Protein AF-W2IW19-F1 (afdb_monomer_lite)

Structure (mmCIF, N/CA/C/O backbone):
data_AF-W2IW19-F1
#
_entry.id   AF-W2IW19-F1
#
loop_
_atom_site.group_PDB
_atom_site.id
_atom_site.type_symbol
_atom_site.label_atom_id
_atom_site.label_alt_id
_atom_site.label_comp_id
_atom_site.label_asym_id
_atom_site.label_entity_id
_atom_site.label_seq_id
_atom_site.pdbx_PDB_ins_code
_atom_site.Cartn_x
_atom_site.Cartn_y
_atom_site.Cartn_z
_atom_site.occupancy
_atom_site.B_iso_or_equiv
_atom_site.auth_seq_id
_atom_site.auth_comp_id
_atom_site.auth_asym_id
_atom_site.auth_atom_id
_atom_site.pdbx_PDB_model_num
ATOM 1 N N . MET A 1 1 ? 1.685 -7.657 10.525 1.00 82.44 1 MET A N 1
ATOM 2 C CA . MET A 1 1 ? 3.001 -7.994 11.117 1.00 82.44 1 MET A CA 1
ATOM 3 C C . MET A 1 1 ? 4.130 -7.088 10.628 1.00 82.44 1 MET A C 1
ATOM 5 O O . MET A 1 1 ? 4.751 -6.452 11.464 1.00 82.44 1 MET A O 1
ATOM 9 N N . VAL A 1 2 ? 4.398 -6.961 9.320 1.00 92.00 2 VAL A N 1
ATOM 10 C CA . VAL A 1 2 ? 5.522 -6.118 8.839 1.00 92.00 2 VAL A CA 1
ATOM 11 C C . VAL A 1 2 ? 5.322 -4.632 9.172 1.00 92.00 2 VAL A C 1
ATOM 13 O O . VAL A 1 2 ? 6.181 -4.009 9.786 1.00 92.00 2 VAL A O 1
ATOM 16 N N . ALA A 1 3 ? 4.142 -4.082 8.870 1.00 89.62 3 ALA A N 1
ATOM 17 C CA . ALA A 1 3 ? 3.832 -2.677 9.151 1.00 89.62 3 ALA A CA 1
ATOM 18 C C . ALA A 1 3 ? 3.846 -2.323 10.654 1.00 89.62 3 ALA A C 1
ATOM 20 O O . ALA A 1 3 ? 4.087 -1.176 11.018 1.00 89.62 3 ALA A O 1
ATOM 21 N N . THR A 1 4 ? 3.599 -3.299 11.534 1.00 89.69 4 THR A N 1
ATOM 22 C CA . THR A 1 4 ? 3.681 -3.120 12.992 1.00 89.69 4 THR A CA 1
ATOM 23 C C . THR A 1 4 ? 5.121 -3.238 13.492 1.00 89.69 4 THR A C 1
ATOM 25 O O . THR A 1 4 ? 5.528 -2.426 14.313 1.00 89.69 4 THR A O 1
ATOM 28 N N . ALA A 1 5 ? 5.917 -4.170 12.953 1.00 91.25 5 ALA A N 1
ATOM 29 C CA . ALA A 1 5 ? 7.340 -4.319 13.280 1.00 91.25 5 ALA A CA 1
ATOM 30 C C . ALA A 1 5 ? 8.171 -3.083 12.892 1.00 91.25 5 ALA A C 1
ATOM 32 O O . ALA A 1 5 ? 9.142 -2.750 13.564 1.00 91.25 5 ALA A O 1
ATOM 33 N N . LYS A 1 6 ? 7.745 -2.345 11.861 1.00 91.81 6 LYS A N 1
ATOM 34 C CA . LYS A 1 6 ? 8.355 -1.063 11.487 1.00 91.81 6 LYS A CA 1
ATOM 35 C C . LYS A 1 6 ? 8.258 0.006 12.589 1.00 91.81 6 LYS A C 1
ATOM 37 O O . LYS A 1 6 ? 9.068 0.917 12.610 1.00 91.81 6 LYS A O 1
ATOM 42 N N . LYS A 1 7 ? 7.294 -0.099 13.510 1.00 90.12 7 LYS A N 1
ATOM 43 C CA . LYS A 1 7 ? 7.126 0.851 14.626 1.00 90.12 7 LYS A CA 1
ATOM 44 C C . LYS A 1 7 ? 8.003 0.529 15.843 1.00 90.12 7 LYS A C 1
ATOM 46 O O . LYS A 1 7 ? 7.976 1.280 16.812 1.00 90.12 7 LYS A O 1
ATOM 51 N N . VAL A 1 8 ? 8.726 -0.592 15.829 1.00 94.88 8 VAL A N 1
ATOM 52 C CA . VAL A 1 8 ? 9.571 -1.039 16.942 1.00 94.88 8 VAL A CA 1
ATOM 53 C C . VAL A 1 8 ? 11.039 -0.810 16.561 1.00 94.88 8 VAL A C 1
ATOM 55 O O . VAL A 1 8 ? 11.483 -1.422 15.588 1.00 94.88 8 VAL A O 1
ATOM 58 N N . PRO A 1 9 ? 11.810 0.004 17.313 1.00 95.19 9 PRO A N 1
ATOM 59 C CA . PRO A 1 9 ? 13.168 0.409 16.925 1.00 95.19 9 PRO A CA 1
ATOM 60 C C . PRO A 1 9 ? 14.096 -0.760 16.566 1.00 95.19 9 PRO A C 1
ATOM 62 O O . PRO A 1 9 ? 14.740 -0.752 15.522 1.00 95.19 9 PRO A O 1
ATOM 65 N N . ASN A 1 10 ? 14.090 -1.826 17.372 1.00 96.50 10 ASN A N 1
ATOM 66 C CA . ASN A 1 10 ? 14.970 -2.984 17.166 1.00 96.50 10 ASN A CA 1
ATOM 67 C C . ASN A 1 10 ? 14.632 -3.812 15.914 1.00 96.50 10 ASN A C 1
ATOM 69 O O . ASN A 1 10 ? 15.454 -4.610 15.471 1.00 96.50 10 ASN A O 1
ATOM 73 N N . THR A 1 11 ? 13.433 -3.658 15.346 1.00 96.31 11 THR A N 1
ATOM 74 C CA . THR A 1 11 ? 12.996 -4.394 14.148 1.00 96.31 11 THR A CA 1
ATOM 75 C C . THR A 1 11 ? 12.717 -3.487 12.954 1.00 96.31 11 THR A C 1
ATOM 77 O O . THR A 1 11 ? 12.373 -3.992 11.885 1.00 96.31 11 THR A O 1
ATOM 80 N N . GLU A 1 12 ? 12.876 -2.170 13.100 1.00 95.19 12 GLU A N 1
ATOM 81 C CA . GLU A 1 12 ? 12.520 -1.181 12.082 1.00 95.19 12 GLU A CA 1
ATOM 82 C C . GLU A 1 12 ? 13.275 -1.419 10.772 1.00 95.19 12 GLU A C 1
ATOM 84 O O . GLU A 1 12 ? 12.648 -1.562 9.720 1.00 95.19 12 GLU A O 1
ATOM 89 N N . GLY A 1 13 ? 14.605 -1.534 10.836 1.00 96.69 13 GLY A N 1
ATOM 90 C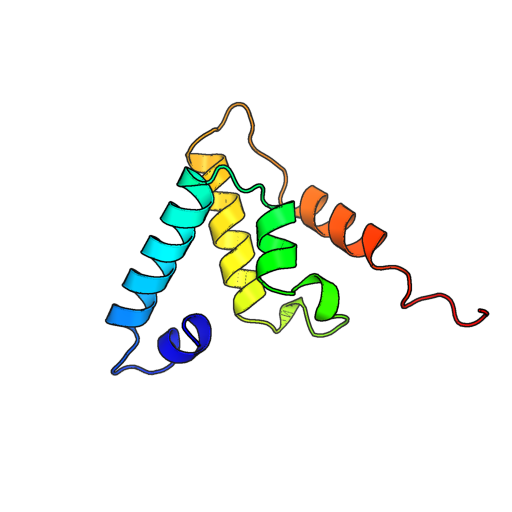 CA . GLY A 1 13 ? 15.442 -1.721 9.649 1.00 96.69 13 GLY A CA 1
ATOM 91 C C . GLY A 1 13 ? 15.059 -2.972 8.853 1.00 96.69 13 GLY A C 1
ATOM 92 O O . GLY A 1 13 ? 14.833 -2.903 7.644 1.00 96.69 13 GLY A O 1
ATOM 93 N N . LEU A 1 14 ? 14.891 -4.109 9.538 1.00 96.94 14 LEU A N 1
ATOM 94 C CA . LEU A 1 14 ? 14.485 -5.360 8.894 1.00 96.94 14 LEU A CA 1
ATOM 95 C C . LEU A 1 14 ? 13.055 -5.281 8.337 1.00 96.94 14 LEU A C 1
ATOM 97 O O . LEU A 1 14 ? 12.791 -5.770 7.238 1.00 96.94 14 LEU A O 1
ATOM 101 N N . ALA A 1 15 ? 12.135 -4.634 9.055 1.00 95.81 15 ALA A N 1
ATOM 102 C CA . ALA A 1 15 ? 10.761 -4.453 8.600 1.00 95.81 15 ALA A CA 1
ATOM 103 C C . ALA A 1 15 ? 10.676 -3.563 7.350 1.00 95.81 15 ALA A C 1
ATOM 105 O O . ALA A 1 15 ? 9.896 -3.867 6.446 1.00 95.81 15 ALA A O 1
ATOM 106 N N . ILE A 1 16 ? 11.491 -2.505 7.258 1.00 95.00 16 ILE A 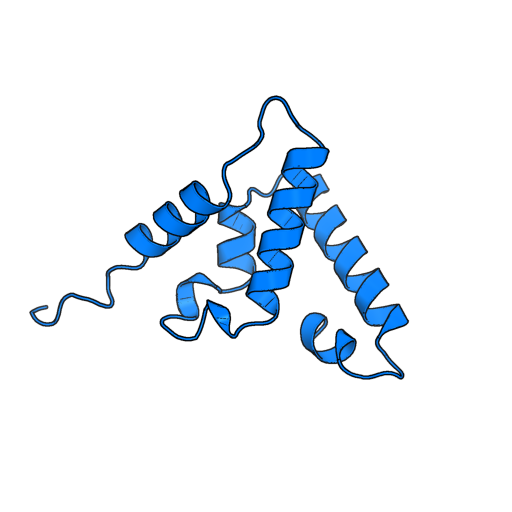N 1
ATOM 107 C CA . ILE A 1 16 ? 11.588 -1.651 6.063 1.00 95.00 16 ILE A CA 1
ATOM 108 C C . ILE A 1 16 ? 12.047 -2.472 4.856 1.00 95.00 16 ILE A C 1
ATOM 110 O O . ILE A 1 16 ? 11.408 -2.408 3.801 1.00 95.00 16 ILE A O 1
ATOM 114 N N . LEU A 1 17 ? 13.113 -3.262 5.016 1.00 96.06 17 LEU A N 1
ATOM 115 C CA . LEU A 1 17 ? 13.646 -4.114 3.950 1.00 96.06 17 LEU A CA 1
ATOM 116 C C . LEU A 1 17 ? 12.609 -5.139 3.485 1.00 96.06 17 LEU A C 1
ATOM 118 O O . LEU A 1 17 ? 12.347 -5.260 2.287 1.00 96.06 17 LEU A O 1
ATOM 122 N N . LEU A 1 18 ? 11.957 -5.823 4.427 1.00 97.00 18 LEU A N 1
ATOM 123 C CA . LEU A 1 18 ? 10.938 -6.821 4.115 1.00 97.00 18 LEU A CA 1
ATOM 124 C C . LEU A 1 18 ? 9.723 -6.201 3.414 1.00 97.00 18 LEU A C 1
ATOM 126 O O . LEU A 1 18 ? 9.219 -6.764 2.444 1.00 97.00 18 LEU A O 1
ATOM 130 N N . GLN A 1 19 ? 9.273 -5.021 3.850 1.00 95.62 19 GLN A N 1
ATOM 131 C CA . GLN A 1 19 ? 8.165 -4.314 3.208 1.00 95.62 19 GLN A CA 1
ATOM 132 C C . GLN A 1 19 ? 8.526 -3.863 1.785 1.00 95.62 19 GLN A C 1
ATOM 134 O O . GLN A 1 19 ? 7.675 -3.903 0.898 1.00 95.62 19 GLN A O 1
ATOM 139 N N . ALA A 1 20 ? 9.768 -3.434 1.545 1.00 94.38 20 ALA A N 1
ATOM 140 C CA . ALA A 1 20 ? 10.240 -3.091 0.204 1.00 94.38 20 ALA A CA 1
ATOM 141 C C . ALA A 1 20 ? 10.291 -4.326 -0.709 1.00 94.38 20 ALA A C 1
ATOM 143 O O . ALA A 1 20 ? 9.817 -4.263 -1.845 1.00 94.38 20 ALA A O 1
ATOM 144 N N . GLN A 1 21 ? 10.787 -5.458 -0.203 1.00 96.31 21 GLN A N 1
ATOM 145 C CA . GLN A 1 21 ? 10.797 -6.719 -0.946 1.00 96.31 21 GLN A CA 1
ATOM 146 C C . GLN A 1 21 ? 9.376 -7.194 -1.268 1.00 96.31 21 GLN A C 1
ATOM 148 O O . GLN A 1 21 ? 9.100 -7.591 -2.396 1.00 96.31 21 GLN A O 1
ATOM 153 N N . GLN A 1 22 ? 8.453 -7.092 -0.311 1.00 96.88 22 GLN A N 1
ATOM 154 C CA . GLN A 1 22 ? 7.053 -7.458 -0.513 1.00 96.88 22 GLN A CA 1
ATOM 155 C C . GLN A 1 22 ? 6.404 -6.644 -1.646 1.00 96.88 22 GLN A C 1
ATOM 157 O O . GLN A 1 22 ? 5.713 -7.214 -2.488 1.00 96.88 22 GLN A O 1
ATOM 162 N N . ARG A 1 23 ? 6.673 -5.331 -1.721 1.00 96.00 23 ARG A N 1
ATOM 163 C CA . ARG A 1 23 ? 6.170 -4.488 -2.818 1.00 96.00 23 ARG A CA 1
ATOM 164 C C . ARG A 1 23 ? 6.763 -4.870 -4.172 1.00 96.00 23 ARG A C 1
ATOM 166 O O . ARG A 1 23 ? 6.017 -4.909 -5.144 1.00 96.00 23 ARG A O 1
ATOM 173 N N . ARG A 1 24 ? 8.057 -5.210 -4.239 1.00 95.38 24 ARG A N 1
ATOM 174 C CA . ARG A 1 24 ? 8.679 -5.729 -5.473 1.00 95.38 24 ARG A CA 1
ATOM 175 C C . ARG A 1 24 ? 7.997 -7.004 -5.949 1.00 95.38 24 ARG A C 1
ATOM 177 O O . ARG A 1 24 ? 7.561 -7.045 -7.087 1.00 95.38 24 ARG A O 1
ATOM 184 N N . VAL A 1 25 ? 7.779 -7.967 -5.052 1.00 97.19 25 VAL A N 1
ATOM 185 C CA . VAL A 1 25 ? 7.071 -9.216 -5.382 1.00 97.19 25 VAL A CA 1
ATOM 186 C C . VAL A 1 25 ? 5.678 -8.944 -5.962 1.00 97.19 25 VAL A C 1
ATOM 188 O O . VAL A 1 25 ? 5.286 -9.580 -6.936 1.00 97.19 25 VAL A O 1
ATOM 191 N N . TRP A 1 26 ? 4.925 -7.985 -5.414 1.00 97.81 26 TRP A N 1
ATOM 192 C CA . TRP A 1 26 ? 3.628 -7.605 -5.987 1.00 97.81 26 TRP A CA 1
ATOM 193 C C . TRP A 1 26 ? 3.748 -6.969 -7.377 1.00 97.81 26 TRP A C 1
ATOM 195 O O . TRP A 1 26 ? 2.918 -7.253 -8.237 1.00 97.81 26 TRP A O 1
ATOM 205 N N . MET A 1 27 ? 4.754 -6.118 -7.607 1.00 94.94 27 MET A N 1
ATOM 206 C CA . MET A 1 27 ? 5.008 -5.525 -8.927 1.00 94.94 27 MET A CA 1
ATOM 207 C C . MET A 1 27 ? 5.420 -6.576 -9.958 1.00 94.94 27 MET A C 1
ATOM 209 O O . MET A 1 27 ? 4.870 -6.582 -11.056 1.00 94.94 27 MET A O 1
ATOM 213 N N . ASP A 1 28 ? 6.327 -7.484 -9.597 1.00 94.75 28 ASP A N 1
ATOM 214 C CA . ASP A 1 28 ? 6.804 -8.561 -10.472 1.00 94.75 28 ASP A CA 1
ATOM 215 C C . ASP A 1 28 ? 5.662 -9.523 -10.834 1.00 94.75 28 ASP A C 1
ATOM 217 O O . ASP A 1 28 ? 5.574 -10.011 -11.958 1.00 94.75 28 ASP A O 1
ATOM 221 N N . ALA A 1 29 ? 4.722 -9.729 -9.905 1.00 96.50 29 ALA A N 1
ATOM 222 C CA . ALA A 1 29 ? 3.484 -10.471 -10.137 1.00 96.50 29 ALA A CA 1
ATOM 223 C C . ALA A 1 29 ? 2.407 -9.675 -10.906 1.00 96.50 29 ALA A C 1
ATOM 225 O O . ALA A 1 29 ? 1.283 -10.161 -11.054 1.00 96.50 29 ALA A O 1
ATOM 226 N N . GLY A 1 30 ? 2.705 -8.450 -11.352 1.00 94.69 30 GLY A N 1
ATOM 227 C CA . GLY A 1 30 ? 1.804 -7.610 -12.143 1.00 94.69 30 GLY A CA 1
ATOM 228 C C . GLY A 1 30 ? 0.544 -7.156 -11.404 1.00 94.69 30 GLY A C 1
ATOM 229 O O . GLY A 1 30 ? -0.471 -6.894 -12.048 1.00 94.69 30 GLY A O 1
ATOM 230 N N . LYS A 1 31 ? 0.568 -7.093 -10.066 1.00 96.88 31 LYS A N 1
ATOM 231 C CA . LYS A 1 31 ? -0.602 -6.684 -9.279 1.00 96.88 31 LYS A CA 1
ATOM 232 C C . LYS A 1 31 ? -0.943 -5.216 -9.532 1.00 96.88 31 LYS A C 1
ATOM 234 O O . LYS A 1 31 ? -0.076 -4.353 -9.633 1.00 96.88 31 LYS A O 1
ATOM 239 N N . SER A 1 32 ? -2.233 -4.929 -9.635 1.00 95.94 32 SER A N 1
ATOM 240 C CA . SER A 1 32 ? -2.736 -3.561 -9.696 1.00 95.94 32 SER A CA 1
ATOM 241 C C . SER A 1 32 ? -2.862 -2.957 -8.295 1.00 95.94 32 SER A C 1
ATOM 243 O O . SER A 1 32 ? -2.847 -3.658 -7.278 1.00 95.94 32 SER A O 1
ATOM 245 N N . GLY A 1 33 ? -3.054 -1.638 -8.227 1.00 96.25 33 GLY A N 1
ATOM 246 C CA . GLY A 1 33 ? -3.407 -0.982 -6.971 1.00 96.25 33 GLY A CA 1
ATOM 247 C C . GLY A 1 33 ? -4.734 -1.489 -6.382 1.00 96.25 33 GLY A C 1
ATOM 248 O O . GLY A 1 33 ? -4.858 -1.540 -5.162 1.00 96.25 33 GLY A O 1
ATOM 249 N N . ASP A 1 34 ? -5.693 -1.912 -7.217 1.00 95.88 34 ASP A N 1
ATOM 250 C CA . ASP A 1 34 ? -6.942 -2.540 -6.760 1.00 95.88 34 ASP A CA 1
ATOM 251 C C . ASP A 1 34 ? -6.668 -3.906 -6.099 1.00 95.88 34 ASP A C 1
ATOM 253 O O . ASP A 1 34 ? -7.209 -4.205 -5.034 1.00 95.88 34 ASP A O 1
ATOM 257 N N . ASP A 1 35 ? -5.795 -4.722 -6.701 1.00 97.19 35 ASP A N 1
ATOM 258 C CA . ASP A 1 35 ? -5.452 -6.050 -6.178 1.00 97.19 35 ASP A CA 1
ATOM 259 C C . ASP A 1 35 ? -4.762 -5.954 -4.819 1.00 97.19 35 ASP A C 1
ATOM 261 O O . ASP A 1 35 ? -5.100 -6.687 -3.890 1.00 97.19 35 ASP A O 1
ATOM 265 N N . VAL A 1 36 ? -3.799 -5.036 -4.687 1.00 97.75 36 VAL A N 1
ATOM 266 C CA . VAL A 1 36 ? -3.063 -4.852 -3.431 1.00 97.75 36 VAL A CA 1
ATOM 267 C C . VAL A 1 36 ? -3.949 -4.241 -2.345 1.00 97.75 36 VAL A C 1
ATOM 269 O O . VAL A 1 36 ? -3.777 -4.579 -1.176 1.00 97.75 36 VAL A O 1
ATOM 272 N N . PHE A 1 37 ? -4.936 -3.411 -2.702 1.00 96.56 37 PHE A N 1
ATOM 273 C CA . PHE A 1 37 ? -5.916 -2.892 -1.743 1.00 96.56 37 PHE A CA 1
ATOM 274 C C . PHE A 1 37 ? -6.669 -4.031 -1.037 1.00 96.56 37 PHE A C 1
ATOM 276 O O . PHE A 1 37 ? -6.708 -4.081 0.194 1.00 96.56 37 PHE A O 1
ATOM 283 N N . LYS A 1 38 ? -7.177 -4.991 -1.820 1.00 95.69 38 LYS A N 1
ATOM 284 C CA . LYS A 1 38 ? -7.875 -6.187 -1.320 1.00 95.69 38 LYS A CA 1
ATOM 285 C C . LYS A 1 38 ? -6.939 -7.175 -0.632 1.00 95.69 38 LYS A C 1
ATOM 287 O O . LYS A 1 38 ? -7.274 -7.737 0.403 1.00 95.69 38 LYS A O 1
ATOM 292 N N . LEU A 1 39 ? -5.726 -7.361 -1.156 1.00 96.81 39 LEU A N 1
ATOM 293 C CA . LEU A 1 39 ? -4.717 -8.235 -0.543 1.00 96.81 39 LEU A CA 1
ATOM 294 C C . LEU A 1 39 ? -4.352 -7.776 0.876 1.00 96.81 39 LEU A C 1
ATOM 296 O O . LEU A 1 39 ? -4.068 -8.597 1.748 1.00 96.81 39 LEU A O 1
ATOM 300 N N . LEU A 1 40 ? -4.384 -6.465 1.114 1.00 95.94 40 LEU A N 1
ATOM 301 C CA . LEU A 1 40 ? -4.181 -5.851 2.423 1.00 95.94 40 LEU A CA 1
ATOM 302 C C . LEU A 1 40 ? -5.460 -5.755 3.268 1.00 95.94 40 LEU A C 1
ATOM 304 O O . LEU A 1 40 ? -5.392 -5.231 4.381 1.00 95.94 40 LEU A O 1
ATOM 308 N N . LYS A 1 41 ? -6.593 -6.262 2.764 1.00 94.50 41 LYS A N 1
ATOM 309 C CA . LYS A 1 41 ? -7.914 -6.236 3.409 1.00 94.50 41 LYS A CA 1
ATOM 310 C C . LYS A 1 41 ? -8.371 -4.829 3.800 1.00 94.50 41 LYS A C 1
ATOM 312 O O . LYS A 1 41 ? -8.959 -4.599 4.860 1.00 94.50 41 LYS A O 1
ATOM 317 N N . LEU A 1 42 ? -8.031 -3.844 2.973 1.00 94.38 42 LEU A N 1
ATOM 318 C CA . LEU A 1 42 ? -8.403 -2.450 3.215 1.00 94.38 42 LEU A CA 1
ATOM 319 C C . LEU A 1 42 ? -9.888 -2.196 2.920 1.00 94.38 42 LEU A C 1
ATOM 321 O O . LEU A 1 42 ? -10.495 -1.321 3.533 1.00 94.38 42 LEU A O 1
ATOM 325 N N . ASP A 1 43 ? -10.490 -3.005 2.058 1.00 91.81 43 ASP A N 1
ATOM 326 C CA . ASP A 1 43 ? -11.930 -3.063 1.801 1.00 91.81 43 ASP A CA 1
ATOM 327 C C . ASP A 1 43 ? -12.728 -3.489 3.043 1.00 91.81 43 ASP A C 1
ATOM 329 O O . ASP A 1 43 ? -13.792 -2.941 3.322 1.00 91.81 43 ASP A O 1
ATOM 333 N N . GLU A 1 44 ? -12.162 -4.357 3.878 1.00 90.25 44 GLU A N 1
ATOM 334 C CA . GLU A 1 44 ? -12.771 -4.788 5.144 1.00 90.25 44 GLU A CA 1
ATOM 335 C C . GLU A 1 44 ? -12.577 -3.771 6.292 1.00 90.25 44 GLU A C 1
ATOM 337 O O . GLU A 1 44 ? -13.131 -3.929 7.380 1.00 90.25 44 GLU A O 1
ATOM 342 N N . SER A 1 45 ? -11.787 -2.707 6.091 1.00 87.56 45 SER A N 1
ATOM 343 C CA . SER A 1 45 ? -11.397 -1.787 7.174 1.00 87.56 45 SER A CA 1
ATOM 344 C C . SER A 1 45 ? -12.462 -0.738 7.534 1.00 87.56 45 SER A C 1
ATOM 346 O O . SER A 1 45 ? -12.343 -0.084 8.577 1.00 87.56 45 SER A O 1
ATOM 348 N N . GLY A 1 46 ? -13.492 -0.557 6.699 1.00 86.81 46 GLY A N 1
ATOM 349 C CA . GLY A 1 46 ? -14.594 0.384 6.932 1.00 86.81 46 GLY A CA 1
ATOM 350 C C . GLY A 1 46 ? -14.115 1.793 7.315 1.00 86.81 46 GLY A C 1
ATOM 351 O O . GLY A 1 46 ? -13.202 2.349 6.704 1.00 86.81 46 GLY A O 1
ATOM 352 N N . THR A 1 47 ? -14.684 2.361 8.382 1.00 87.19 47 THR A N 1
ATOM 353 C CA . THR A 1 47 ? -14.318 3.699 8.894 1.00 87.19 47 THR A CA 1
ATOM 354 C C . THR A 1 47 ? -12.900 3.784 9.469 1.00 87.19 47 THR A C 1
ATOM 356 O O . THR A 1 47 ? -12.373 4.881 9.643 1.00 87.19 47 THR A O 1
ATOM 359 N N . LYS A 1 48 ? -12.243 2.647 9.740 1.00 90.19 48 LYS A N 1
ATOM 360 C CA . LYS A 1 48 ? -10.869 2.590 10.270 1.00 90.19 48 LYS A CA 1
ATOM 361 C C . LYS A 1 48 ? -9.807 2.569 9.170 1.00 90.19 48 LYS A C 1
ATOM 363 O O . LYS A 1 48 ? -8.621 2.534 9.497 1.00 90.19 48 LYS A O 1
ATOM 368 N N . LEU A 1 49 ? -10.207 2.617 7.896 1.00 92.56 49 LEU A N 1
ATOM 369 C CA . LEU A 1 49 ? -9.319 2.562 6.732 1.00 92.56 49 LEU A CA 1
ATOM 370 C C . LEU A 1 49 ? -8.108 3.493 6.871 1.00 92.56 49 LEU A C 1
ATOM 372 O O . LEU A 1 49 ? -6.968 3.038 6.813 1.00 92.56 49 LEU A O 1
ATOM 376 N N . PHE A 1 50 ? -8.352 4.779 7.128 1.00 92.25 50 PHE A N 1
ATOM 377 C CA . PHE A 1 50 ? -7.297 5.795 7.194 1.00 92.25 50 PHE A CA 1
ATOM 378 C C . PHE A 1 50 ? -6.382 5.664 8.422 1.00 92.25 50 PHE A C 1
ATOM 380 O O . PHE A 1 50 ? -5.267 6.177 8.410 1.00 92.25 50 PHE A O 1
ATOM 387 N N . ASN A 1 51 ? -6.809 4.927 9.453 1.00 92.44 51 ASN A N 1
ATOM 388 C CA . ASN A 1 51 ? -6.003 4.645 10.644 1.00 92.44 51 ASN A CA 1
ATOM 389 C C . ASN A 1 51 ? -5.113 3.402 10.467 1.00 92.44 51 ASN A C 1
ATOM 391 O O . ASN A 1 51 ? -4.245 3.128 11.301 1.00 92.44 51 ASN A O 1
ATOM 395 N N . SER A 1 52 ? -5.326 2.620 9.404 1.00 92.00 52 SER A N 1
ATOM 396 C CA . SER A 1 52 ? -4.572 1.397 9.153 1.00 92.00 52 SER A CA 1
ATOM 397 C C . SER A 1 52 ? -3.167 1.718 8.629 1.00 92.00 52 SER A C 1
ATOM 399 O O . SER A 1 52 ? -3.032 2.360 7.589 1.00 92.00 52 SER A O 1
ATOM 401 N N . PRO A 1 53 ? -2.083 1.199 9.238 1.00 92.12 53 PRO A N 1
ATOM 402 C CA . PRO A 1 53 ? -0.737 1.343 8.674 1.00 92.12 53 PRO A CA 1
ATOM 403 C C . PRO A 1 53 ? -0.578 0.595 7.333 1.00 92.12 53 PRO A C 1
ATOM 405 O O . PRO A 1 53 ? 0.376 0.825 6.583 1.00 92.12 53 PRO A O 1
ATOM 408 N N . LEU A 1 54 ? -1.517 -0.299 7.007 1.00 95.00 54 LEU A N 1
ATOM 409 C CA . LEU A 1 54 ? -1.585 -0.950 5.703 1.00 95.00 54 LEU A CA 1
ATOM 410 C C . LEU A 1 54 ? -2.083 0.014 4.616 1.00 95.00 54 LEU A C 1
ATOM 412 O O . LEU A 1 54 ? -1.674 -0.132 3.469 1.00 95.00 54 LEU A O 1
ATOM 416 N N . PHE A 1 55 ? -2.856 1.050 4.965 1.00 95.69 55 PHE A N 1
ATOM 417 C CA . PHE A 1 55 ? -3.252 2.092 4.016 1.00 95.69 55 PHE A CA 1
ATOM 418 C C . PHE A 1 55 ? -2.027 2.843 3.482 1.00 95.69 55 PHE A C 1
ATOM 420 O O . PHE A 1 55 ? -1.861 2.964 2.274 1.00 95.69 55 PHE A O 1
ATOM 427 N N . THR A 1 56 ? -1.091 3.232 4.354 1.00 93.94 56 THR A N 1
ATOM 428 C CA . THR A 1 56 ? 0.188 3.838 3.932 1.00 93.94 56 THR A CA 1
ATOM 429 C C . THR A 1 56 ? 1.037 2.883 3.088 1.00 93.94 56 THR A C 1
ATOM 431 O O . THR A 1 56 ? 1.735 3.303 2.169 1.00 93.94 56 THR A O 1
ATOM 434 N N . THR A 1 57 ? 0.978 1.580 3.380 1.00 95.75 57 THR A N 1
ATOM 435 C CA . THR A 1 57 ? 1.668 0.565 2.564 1.00 95.75 57 THR A CA 1
ATOM 436 C C . THR A 1 57 ? 1.107 0.530 1.145 1.00 95.75 57 THR A C 1
ATOM 438 O O . THR A 1 57 ? 1.871 0.461 0.183 1.00 95.75 57 THR A O 1
ATOM 441 N N . TRP A 1 58 ? -0.216 0.607 1.021 1.00 97.69 58 TRP A N 1
ATOM 442 C CA . TRP A 1 58 ? -0.908 0.654 -0.257 1.00 97.69 58 TRP A CA 1
ATOM 443 C C . TRP A 1 58 ? -0.629 1.947 -1.031 1.00 97.69 58 TRP A C 1
ATOM 445 O O . TRP A 1 58 ? -0.300 1.867 -2.211 1.00 97.69 58 TRP A O 1
ATOM 455 N N . THR A 1 59 ? -0.672 3.124 -0.392 1.00 97.00 59 THR A N 1
ATOM 456 C CA . THR A 1 59 ? -0.365 4.388 -1.088 1.00 97.00 59 THR A CA 1
ATOM 457 C C . THR A 1 59 ? 1.064 4.392 -1.632 1.00 97.00 59 THR A C 1
ATOM 459 O O . THR A 1 59 ? 1.267 4.712 -2.800 1.00 97.00 59 THR A O 1
ATOM 462 N N . SER A 1 60 ? 2.040 3.925 -0.840 1.00 95.62 60 SER A N 1
ATOM 463 C CA . SER A 1 60 ? 3.428 3.764 -1.301 1.00 95.62 60 SER A CA 1
ATOM 464 C C . SER A 1 60 ? 3.546 2.795 -2.480 1.00 95.62 60 SER A C 1
ATOM 466 O O . SER A 1 60 ? 4.355 3.009 -3.374 1.00 95.62 60 SER A O 1
ATOM 468 N N . TYR A 1 61 ? 2.741 1.731 -2.506 1.00 97.50 61 TYR A N 1
ATOM 469 C CA . TYR A 1 61 ? 2.728 0.798 -3.629 1.00 97.50 61 TYR A CA 1
ATOM 470 C C . TYR A 1 61 ? 2.177 1.432 -4.914 1.00 97.50 61 TYR A C 1
ATOM 472 O O . TYR A 1 61 ? 2.760 1.248 -5.980 1.00 97.50 61 TYR A O 1
ATOM 480 N N . VAL A 1 62 ? 1.088 2.202 -4.818 1.00 97.19 62 VAL A N 1
ATOM 481 C CA . VAL A 1 62 ? 0.522 2.937 -5.963 1.00 97.19 62 VAL A CA 1
ATOM 482 C C . VAL A 1 62 ? 1.534 3.951 -6.514 1.00 97.19 62 VAL A C 1
ATOM 484 O O . VAL A 1 62 ? 1.692 4.072 -7.730 1.00 97.19 62 VAL A O 1
ATOM 487 N N . ASP A 1 63 ? 2.278 4.625 -5.637 1.00 95.62 63 ASP A N 1
ATOM 488 C CA . ASP A 1 63 ? 3.370 5.511 -6.047 1.00 95.62 63 ASP A CA 1
ATOM 489 C C . ASP A 1 63 ? 4.500 4.748 -6.759 1.00 95.62 63 ASP A C 1
ATOM 491 O O . ASP A 1 63 ? 4.996 5.214 -7.789 1.00 95.62 63 ASP A O 1
ATOM 495 N N . ASP A 1 64 ? 4.889 3.571 -6.257 1.00 94.38 64 ASP A N 1
ATOM 496 C CA . ASP A 1 64 ? 5.942 2.738 -6.852 1.00 94.38 64 ASP A CA 1
ATOM 497 C C . ASP A 1 64 ? 5.569 2.282 -8.277 1.00 94.38 64 ASP A C 1
ATOM 499 O O . ASP A 1 64 ? 6.363 2.456 -9.209 1.00 94.38 64 ASP A O 1
ATOM 503 N N . ILE A 1 65 ? 4.345 1.780 -8.495 1.00 94.88 65 ILE A N 1
ATOM 504 C CA . ILE A 1 65 ? 3.897 1.353 -9.836 1.00 94.88 65 ILE A CA 1
ATOM 505 C C . ILE A 1 65 ? 3.779 2.533 -10.812 1.00 94.88 65 ILE A C 1
ATOM 507 O O . ILE A 1 65 ? 4.132 2.395 -11.985 1.00 94.88 65 ILE A O 1
ATOM 511 N N . ASN A 1 66 ? 3.363 3.710 -10.335 1.00 94.69 66 ASN A N 1
ATOM 512 C CA . ASN A 1 66 ? 3.282 4.923 -11.152 1.00 94.69 66 ASN A CA 1
ATOM 513 C C . ASN A 1 66 ? 4.669 5.423 -11.570 1.00 94.69 66 ASN A C 1
ATOM 515 O O . ASN A 1 66 ? 4.865 5.839 -12.715 1.00 94.69 66 ASN A O 1
ATOM 519 N N . ARG A 1 67 ? 5.650 5.364 -10.662 1.00 92.88 67 ARG A N 1
ATOM 520 C CA . ARG A 1 67 ? 7.048 5.712 -10.963 1.00 92.88 67 ARG A CA 1
ATOM 521 C C . ARG A 1 67 ? 7.662 4.750 -11.975 1.00 92.88 67 ARG A C 1
ATOM 523 O O . ARG A 1 67 ? 8.405 5.207 -12.842 1.00 92.88 67 ARG A O 1
ATOM 530 N N . ASN A 1 68 ? 7.333 3.462 -11.879 1.00 89.81 68 ASN A N 1
ATOM 531 C CA . ASN A 1 68 ? 7.847 2.426 -12.771 1.00 89.81 68 ASN A CA 1
ATOM 532 C C . ASN A 1 68 ? 7.182 2.439 -14.161 1.00 89.81 68 ASN A C 1
ATOM 534 O O . ASN A 1 68 ? 7.795 2.020 -15.139 1.00 89.81 68 ASN A O 1
ATOM 538 N N . ASN A 1 69 ? 5.946 2.939 -14.278 1.00 87.62 69 ASN A N 1
ATOM 539 C CA . ASN A 1 69 ? 5.229 3.011 -15.551 1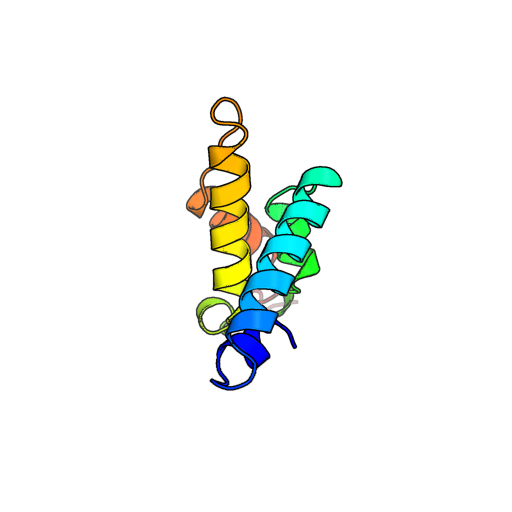.00 87.62 69 ASN A CA 1
ATOM 540 C C . ASN A 1 69 ? 4.434 4.315 -15.706 1.00 87.62 69 ASN A C 1
ATOM 542 O O . ASN A 1 69 ? 3.205 4.335 -15.626 1.00 87.62 69 ASN A O 1
ATOM 546 N N . ARG A 1 70 ? 5.149 5.411 -15.986 1.00 82.25 70 ARG A N 1
ATOM 547 C CA . ARG A 1 70 ? 4.556 6.757 -16.097 1.00 82.25 70 ARG A CA 1
ATOM 548 C C . ARG A 1 70 ? 3.439 6.850 -17.139 1.00 82.25 70 ARG A C 1
ATOM 550 O O . ARG A 1 70 ? 2.473 7.572 -16.924 1.00 82.25 70 ARG A O 1
ATOM 557 N N . ASN A 1 71 ? 3.536 6.088 -18.230 1.00 85.62 71 ASN A N 1
ATOM 558 C CA . ASN A 1 71 ? 2.536 6.085 -19.305 1.00 85.62 71 ASN A CA 1
ATOM 559 C C . ASN A 1 71 ? 1.217 5.408 -18.900 1.00 85.62 71 ASN A C 1
ATOM 561 O O . ASN A 1 71 ? 0.205 5.594 -19.568 1.00 85.62 71 ASN A O 1
ATOM 565 N N . LYS A 1 72 ? 1.226 4.612 -17.826 1.00 85.50 72 LYS A N 1
ATOM 566 C CA . LYS A 1 72 ? 0.048 3.936 -17.268 1.00 85.50 72 LYS A CA 1
ATOM 567 C C . LYS A 1 72 ? -0.237 4.384 -15.833 1.00 85.50 72 LYS A C 1
ATOM 569 O O . LYS A 1 72 ? -0.873 3.644 -15.085 1.00 85.50 72 LYS A O 1
ATOM 574 N N . ALA A 1 73 ? 0.259 5.560 -15.441 1.00 90.62 73 ALA A N 1
ATOM 575 C CA . ALA A 1 73 ? 0.085 6.060 -14.089 1.00 90.62 73 ALA A CA 1
ATOM 576 C C . ALA A 1 73 ? -1.407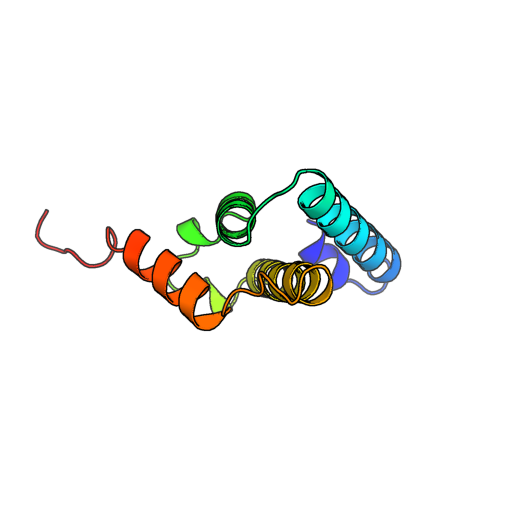 6.194 -13.747 1.00 90.62 73 ALA A C 1
ATOM 578 O O . ALA A 1 73 ? -2.199 6.733 -14.522 1.00 90.62 73 ALA A O 1
ATOM 579 N N . VAL A 1 74 ? -1.781 5.708 -12.569 1.00 93.12 74 VAL A N 1
ATOM 580 C CA . VAL A 1 74 ? -3.147 5.755 -12.053 1.00 93.12 74 VAL A CA 1
ATOM 581 C C . VAL A 1 74 ? -3.278 6.822 -10.973 1.00 93.12 74 VAL A C 1
ATOM 583 O O . VAL A 1 74 ? -2.383 7.033 -10.155 1.00 93.12 74 VAL A O 1
ATOM 586 N N . SER A 1 75 ? -4.425 7.495 -10.939 1.00 94.88 75 SER A N 1
ATOM 587 C CA . SER A 1 75 ? -4.741 8.457 -9.882 1.00 94.88 75 SER A CA 1
ATOM 588 C C . SER A 1 75 ? -5.069 7.728 -8.577 1.00 94.88 75 SER A C 1
ATOM 590 O O . SER A 1 75 ? -6.035 6.965 -8.520 1.00 94.88 75 SER A O 1
ATOM 592 N N . LEU A 1 76 ? -4.310 8.015 -7.513 1.00 95.00 76 LEU A N 1
ATOM 593 C CA . LEU A 1 76 ? -4.545 7.467 -6.172 1.00 95.00 76 LEU A CA 1
ATOM 594 C C . LEU A 1 76 ? -5.959 7.787 -5.665 1.00 95.00 76 LEU A C 1
ATOM 596 O O . LEU A 1 76 ? -6.650 6.910 -5.154 1.00 95.00 76 LEU A O 1
ATOM 600 N N . VAL A 1 77 ? -6.406 9.034 -5.851 1.00 94.75 77 VAL A N 1
ATOM 601 C CA . VAL A 1 77 ? -7.742 9.488 -5.435 1.00 94.75 77 VAL A CA 1
ATOM 602 C C . VAL A 1 77 ? -8.831 8.764 -6.219 1.00 94.75 77 VAL A C 1
ATOM 604 O O . VAL A 1 77 ? -9.820 8.337 -5.633 1.00 94.75 77 VAL A O 1
ATOM 607 N N . SER A 1 78 ? -8.642 8.576 -7.528 1.00 94.19 78 SER A N 1
ATOM 608 C CA . SER A 1 78 ? -9.619 7.858 -8.357 1.00 94.19 78 SER A CA 1
ATOM 609 C C . SER A 1 78 ? -9.721 6.387 -7.958 1.00 94.19 78 SER A C 1
ATOM 611 O O . SER A 1 78 ? -10.821 5.845 -7.871 1.00 94.19 78 SER A O 1
ATOM 613 N N . LEU A 1 79 ? -8.582 5.754 -7.665 1.00 94.38 79 LEU A N 1
ATOM 614 C CA . LEU A 1 79 ? -8.519 4.376 -7.191 1.00 94.38 79 LEU A CA 1
ATOM 615 C C . LEU A 1 79 ? -9.199 4.228 -5.822 1.00 94.38 79 LEU A C 1
ATOM 617 O O . LEU A 1 79 ? -10.028 3.341 -5.641 1.00 94.38 79 LEU A O 1
ATOM 621 N N . LEU A 1 80 ? -8.925 5.142 -4.888 1.00 93.94 80 LEU A N 1
ATOM 622 C CA . LEU A 1 80 ? -9.584 5.175 -3.583 1.00 93.94 80 LEU A CA 1
ATOM 623 C C . LEU A 1 80 ? -11.099 5.373 -3.721 1.00 93.94 80 LEU A C 1
ATOM 625 O O . LEU A 1 80 ? -11.874 4.618 -3.143 1.00 93.94 80 LEU A O 1
ATOM 629 N N . ALA A 1 81 ? -11.532 6.351 -4.520 1.00 92.62 81 ALA A N 1
ATOM 630 C CA . ALA A 1 81 ? -12.949 6.617 -4.756 1.00 92.62 81 ALA A CA 1
ATOM 631 C C . ALA A 1 81 ? -13.660 5.401 -5.367 1.00 92.62 81 ALA A C 1
ATOM 633 O O . ALA A 1 81 ? -14.785 5.089 -4.981 1.00 92.62 81 ALA A O 1
ATOM 634 N N . LYS A 1 82 ? -13.001 4.689 -6.288 1.00 91.75 82 LYS A N 1
ATOM 635 C CA . LYS A 1 82 ? -13.499 3.432 -6.857 1.00 91.75 82 LYS A CA 1
ATOM 636 C C . LYS A 1 82 ? -13.687 2.364 -5.775 1.00 91.75 82 LYS A C 1
ATOM 638 O O . LYS A 1 82 ? -14.763 1.780 -5.709 1.00 91.75 82 LYS A O 1
ATOM 643 N N . GLN A 1 83 ? -12.692 2.145 -4.916 1.00 89.50 83 GLN A N 1
ATOM 644 C CA . GLN A 1 83 ? -12.767 1.153 -3.834 1.00 89.50 83 GLN A CA 1
ATOM 645 C C . GLN A 1 83 ? -13.871 1.484 -2.820 1.00 89.50 83 GLN A C 1
ATOM 647 O O . GLN A 1 83 ? -14.649 0.612 -2.442 1.00 89.50 83 GLN A O 1
ATOM 652 N N . LEU A 1 84 ? -14.011 2.757 -2.439 1.00 86.00 84 LEU A N 1
ATOM 653 C CA . LEU A 1 84 ? -15.057 3.194 -1.510 1.00 86.00 84 LEU A CA 1
ATOM 654 C C . LEU A 1 84 ? -16.466 3.034 -2.096 1.00 86.00 84 LEU A C 1
ATOM 656 O O . LEU A 1 84 ? -17.364 2.601 -1.382 1.00 86.00 84 LEU A O 1
ATOM 660 N N . LYS A 1 85 ? -16.655 3.312 -3.393 1.00 82.00 85 LYS A N 1
ATOM 661 C CA . LYS A 1 85 ? -17.929 3.075 -4.098 1.00 82.00 85 LYS A CA 1
ATOM 662 C C . LY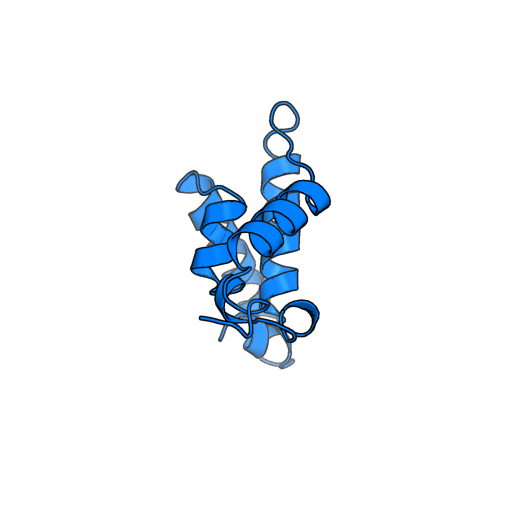S A 1 85 ? -18.271 1.593 -4.243 1.00 82.00 85 LYS A C 1
ATOM 664 O O . LYS A 1 85 ? -19.440 1.250 -4.305 1.00 82.00 85 LYS A O 1
ATOM 669 N N . GLN A 1 86 ? -17.276 0.715 -4.336 1.00 69.25 86 GLN A N 1
ATOM 670 C CA . GLN A 1 86 ? -17.503 -0.731 -4.419 1.00 69.25 86 GLN A CA 1
ATOM 671 C C . GLN A 1 86 ? -17.867 -1.342 -3.058 1.00 69.25 86 GLN A C 1
ATOM 673 O O . GLN A 1 86 ? -18.481 -2.403 -3.017 1.00 69.25 86 GLN A O 1
ATOM 678 N N . ASN A 1 87 ? -17.527 -0.666 -1.955 1.00 62.59 87 ASN A N 1
ATOM 679 C CA . ASN A 1 87 ? -17.767 -1.131 -0.589 1.00 62.59 87 ASN A CA 1
ATOM 680 C C . ASN A 1 87 ? -19.053 -0.568 0.051 1.00 62.59 87 ASN A C 1
ATOM 682 O O . ASN A 1 87 ? -19.245 -0.661 1.262 1.00 62.59 87 ASN A O 1
ATOM 686 N N . THR A 1 88 ? -19.958 0.023 -0.734 1.00 54.75 88 THR A N 1
ATOM 687 C CA . THR A 1 88 ? -21.239 0.570 -0.250 1.00 54.75 88 THR A CA 1
ATOM 688 C C . THR A 1 88 ? -22.307 -0.508 -0.014 1.00 54.75 88 THR A C 1
ATOM 690 O O . THR A 1 88 ? -23.459 -0.316 -0.379 1.00 54.75 88 THR A O 1
ATOM 693 N N . TRP A 1 89 ? -21.953 -1.631 0.622 1.00 54.31 89 TRP A N 1
ATOM 694 C CA . TRP A 1 89 ? -22.923 -2.481 1.339 1.00 54.31 89 TRP A CA 1
ATOM 695 C C . TRP A 1 89 ? -23.157 -1.989 2.780 1.00 54.31 89 TRP A C 1
ATOM 697 O O . TRP A 1 89 ? -24.029 -2.491 3.473 1.00 54.31 89 TRP A O 1
ATOM 707 N N . ILE A 1 90 ? -22.381 -0.997 3.236 1.00 55.81 90 ILE A N 1
ATOM 708 C CA . ILE A 1 90 ? -22.382 -0.504 4.625 1.00 55.81 90 ILE A CA 1
ATOM 709 C C . ILE A 1 90 ? -23.327 0.704 4.824 1.00 55.81 90 ILE A C 1
ATOM 711 O O . ILE A 1 90 ? -23.585 1.099 5.956 1.00 55.81 90 ILE A O 1
ATOM 715 N N . ILE A 1 91 ? -23.862 1.302 3.750 1.00 53.00 91 ILE A N 1
ATOM 716 C CA . ILE A 1 91 ? -24.732 2.498 3.826 1.00 53.00 91 ILE A CA 1
ATOM 717 C C . ILE A 1 91 ? -26.079 2.260 3.124 1.00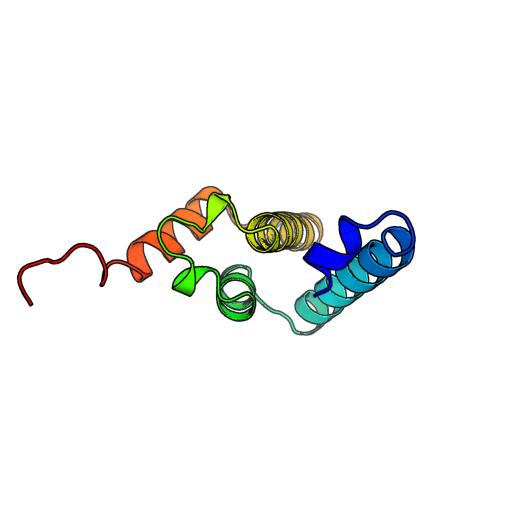 53.00 91 ILE A C 1
ATOM 719 O O . ILE A 1 91 ? -26.576 3.124 2.409 1.00 53.00 91 ILE A O 1
ATOM 723 N N . ASP A 1 92 ? -26.661 1.079 3.319 1.00 49.12 92 ASP A N 1
ATOM 724 C CA . ASP A 1 92 ? -28.089 0.852 3.087 1.00 49.12 92 ASP A CA 1
ATOM 725 C C . ASP A 1 92 ? -28.697 0.247 4.366 1.00 49.12 92 ASP A C 1
ATOM 727 O O . ASP A 1 92 ? -28.398 -0.904 4.684 1.00 49.12 92 ASP A O 1
ATOM 731 N N . PRO A 1 93 ? -29.456 1.023 5.161 1.00 53.88 93 PRO A N 1
ATOM 732 C CA . PRO A 1 93 ? -30.141 0.514 6.345 1.00 53.88 93 PRO A CA 1
ATOM 733 C C . PRO A 1 93 ? -31.453 -0.241 6.040 1.00 53.88 93 PRO A C 1
ATOM 735 O O . PRO A 1 93 ? -32.053 -0.737 6.990 1.00 53.88 93 PRO A O 1
ATOM 738 N N . ASP A 1 94 ? -31.895 -0.343 4.776 1.00 54.53 94 ASP A N 1
ATOM 739 C CA . ASP A 1 94 ? -33.213 -0.881 4.376 1.00 54.53 94 ASP A CA 1
ATOM 740 C C . ASP A 1 94 ? -33.148 -2.211 3.576 1.00 54.53 94 ASP A C 1
ATOM 742 O O . ASP A 1 94 ? -34.063 -2.547 2.813 1.00 54.53 94 ASP A O 1
ATOM 746 N N . ARG A 1 95 ? -32.100 -3.025 3.779 1.00 54.56 95 ARG A N 1
ATOM 747 C CA . ARG A 1 95 ? -32.057 -4.435 3.338 1.00 54.56 95 ARG A CA 1
ATOM 748 C C . ARG A 1 95 ? -31.699 -5.411 4.449 1.00 54.56 95 ARG A C 1
ATOM 750 O O . ARG A 1 95 ? -30.713 -5.153 5.169 1.00 54.56 95 ARG A O 1
#

Sequence (95 aa):
MVATAKKVPNTEGLAILLQAQQRRVWMDAGKSGDDVFKLLKLDESGTKLFNSPLFTTWTSYVDDINRNNRNKAVSLVSLLAKQLKQNTWIIDPDR

Radius of gyration: 14.81 Å; chains: 1; bounding box: 49×20×36 Å

Secondary structure (DSSP, 8-state):
-HHHHTTSHHHHHHHHHHHHHHHHHHHHTT--HHHHHHHTT-GGGGGGGGG-HHHHHHHHHHHHHHHH-GGG---HHHHHHHHHHHTTTSS-S--

InterPro domains:
  IPR054463 RxLR effector PexRD54, WY domain [PF22748] (22-62)

pLDDT: mean 89.53, std 12.1, range [49.12, 97.81]

Organism: Phytophthora nicotianae (NCBI:txid4792)

Foldseek 3Di:
DLLVLCVPVVRVVVSVVVLVVVLVVCVVVVHDLLRLCVVLPLLVCPPCSVVDSSNVSSVVSLVVVCVVPVVPRDDPVVSVVVSVVVSPPPPDPPD